Protein AF-0000000080104070 (afdb_homodimer)

Secondary structure (DSSP, 8-state):
----------------HHHHHHHHHHHHHHHHHHHHHHHHHHHHHHHHHHHHHHHHHHHHHHHHHHHHHHHHHHHHH-/----------------HHHHHHHHHHHHHHHHHHHHHHHHH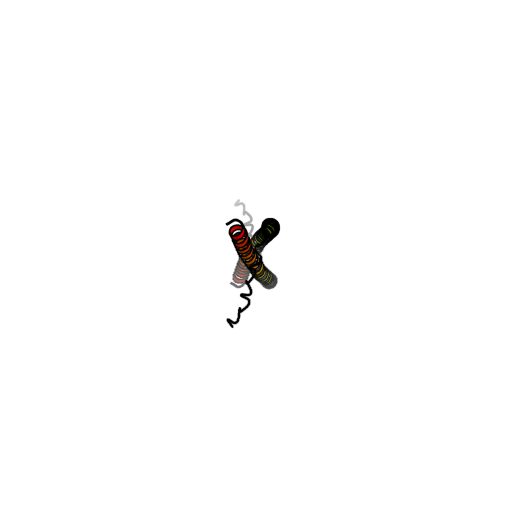HHHHHHHHHHHHHHHHHHHHHHHHHHHHHHHHHHHH-

Foldseek 3Di:
DDPPPPPPPPCPVPQDPVNVVVVVVVVVVVVVVVVVVVVVVVVVVVVVVVVVVVVVVVVVVVVVVVVVVVVVVVVVVD/DDPPDPPPPPCPVPQDPVNVVVVVVVVVVVVVVVVVVVVVVVVVVVVVVVVVVVVVVVVVVVVVVVVVVVVVVVVVVD

Sequence (156 aa):
MDSSRPSTSSSFASETVPERQNEYEELEREIECLQREAESTKAKFNDQESQLHIIQTEMNTQKNELENLSTEKNDLETMDSSRPSTSSSFASETVPERQNEYEELEREIECLQREAESTKAKFNDQESQLHIIQTEMNTQKNELENLSTEKNDLET

Organism: NCBI:txid1611254

pLDDT: mean 86.14, std 20.17, range [35.38, 98.88]

Radius of gyration: 36.92 Å; Cα contacts (8 Å, |Δi|>4): 58; chains: 2; bounding box: 36×117×101 Å

Solvent-accessible surface area (backbone atoms only — not comparable to full-atom values): 9026 Å² total; per-residue (Å²): 137,82,81,77,71,81,77,76,72,78,70,71,74,70,70,45,70,67,53,49,50,52,51,46,52,50,45,51,52,50,48,54,51,51,49,52,51,45,51,52,51,49,51,52,47,53,51,48,51,54,50,49,49,54,48,51,51,50,51,51,51,47,50,53,51,47,52,51,51,52,51,55,46,54,62,71,75,106,138,82,82,78,70,82,76,75,72,78,72,73,74,69,69,44,70,66,55,50,49,51,53,46,54,52,46,52,51,51,48,52,52,50,51,54,50,46,52,51,51,48,51,52,45,53,53,49,51,54,50,50,52,53,48,51,52,50,51,52,51,48,50,52,51,48,52,51,51,52,49,55,45,53,60,71,75,106

Structure (mmCIF, N/CA/C/O backbone):
data_AF-0000000080104070-model_v1
#
loop_
_entity.id
_entity.type
_entity.pdbx_description
1 polymer 'Uncharacterized protein'
#
loop_
_atom_site.group_PDB
_atom_site.id
_atom_site.type_symbol
_atom_site.label_atom_id
_atom_site.label_alt_id
_atom_site.label_comp_id
_atom_site.label_asym_id
_atom_site.label_entity_id
_atom_site.label_seq_id
_atom_site.pdbx_PDB_ins_code
_atom_site.Cartn_x
_atom_site.Cartn_y
_atom_site.Cartn_z
_atom_site.occupancy
_atom_site.B_iso_or_equiv
_atom_site.auth_seq_id
_atom_site.auth_comp_id
_atom_site.auth_asym_id
_atom_site.auth_atom_id
_atom_site.pdbx_PDB_model_num
ATOM 1 N N . MET A 1 1 ? -24.938 -60.219 -46.531 1 35.38 1 MET A N 1
ATOM 2 C CA . MET A 1 1 ? -23.703 -59.594 -47 1 35.38 1 MET A CA 1
ATOM 3 C C . MET A 1 1 ? -23.297 -58.438 -46.094 1 35.38 1 MET A C 1
ATOM 5 O O . MET A 1 1 ? -23.859 -57.344 -46.156 1 35.38 1 MET A O 1
ATOM 9 N N . ASP A 1 2 ? -23.172 -58.719 -44.719 1 37.91 2 ASP A N 1
ATOM 10 C CA . ASP A 1 2 ? -23.031 -58 -43.469 1 37.91 2 ASP A CA 1
ATOM 11 C C . ASP A 1 2 ? -21.844 -57.031 -43.531 1 37.91 2 ASP A C 1
ATOM 13 O O . ASP A 1 2 ? -20.703 -57.438 -43.75 1 37.91 2 ASP A O 1
ATOM 17 N N . SER A 1 3 ? -22.062 -55.719 -43.906 1 44.12 3 SER A N 1
ATOM 18 C CA . SER A 1 3 ? -21.156 -54.594 -44.031 1 44.12 3 SER A CA 1
ATOM 19 C C . SER A 1 3 ? -20.359 -54.375 -42.719 1 44.12 3 SER A C 1
ATOM 21 O O . SER A 1 3 ? -20.953 -54.094 -41.688 1 44.12 3 SER A O 1
ATOM 23 N N . SER A 1 4 ? -19.203 -55.094 -42.5 1 45.91 4 SER A N 1
ATOM 24 C CA . SER A 1 4 ? -18.188 -54.938 -41.5 1 45.91 4 SER A CA 1
ATOM 25 C C . SER A 1 4 ? -17.781 -53.5 -41.312 1 45.91 4 SER A C 1
ATOM 27 O O . SER A 1 4 ? -17.156 -52.906 -42.188 1 45.91 4 SER A O 1
ATOM 29 N N . ARG A 1 5 ? -18.625 -52.656 -40.625 1 51.31 5 ARG A N 1
ATOM 30 C CA . ARG A 1 5 ? -18.203 -51.281 -40.281 1 51.31 5 ARG A CA 1
ATOM 31 C C . ARG A 1 5 ? -16.859 -51.281 -39.562 1 51.31 5 ARG A C 1
ATOM 33 O O . ARG A 1 5 ? -16.625 -52.094 -38.656 1 51.31 5 ARG A O 1
ATOM 40 N N . PRO A 1 6 ? -15.742 -50.812 -40.125 1 46.56 6 PRO A N 1
ATOM 41 C CA . PRO A 1 6 ? -14.438 -50.688 -39.469 1 46.56 6 PRO A CA 1
ATOM 42 C C . PRO A 1 6 ? -14.523 -49.938 -38.156 1 46.56 6 PRO A C 1
ATOM 44 O O . PRO A 1 6 ? -15.305 -49 -38 1 46.56 6 PRO A O 1
ATOM 47 N N . SER A 1 7 ? -14.68 -50.625 -36.969 1 41.91 7 SER A N 1
ATOM 48 C CA . SER A 1 7 ? -14.555 -50.031 -35.625 1 41.91 7 SER A CA 1
ATOM 49 C C . SER A 1 7 ? -13.297 -49.188 -35.5 1 41.91 7 SER A C 1
ATOM 51 O O . SER A 1 7 ? -12.18 -49.719 -35.625 1 41.91 7 SER A O 1
ATOM 53 N N . THR A 1 8 ? -13.266 -47.969 -35.938 1 42.91 8 THR A N 1
ATOM 54 C CA . THR A 1 8 ? -12.211 -47 -35.625 1 42.91 8 THR A CA 1
ATOM 55 C C . THR A 1 8 ? -11.883 -47.031 -34.125 1 42.91 8 THR A C 1
ATOM 57 O O . THR A 1 8 ? -12.719 -46.688 -33.312 1 42.91 8 THR A O 1
ATOM 60 N N . SER A 1 9 ? -11.148 -47.938 -33.656 1 44.09 9 SER A N 1
ATOM 61 C CA . SER A 1 9 ? -10.539 -47.875 -32.312 1 44.09 9 SER A CA 1
ATOM 62 C C . SER A 1 9 ? -10.008 -46.5 -32 1 44.09 9 SER A C 1
ATOM 64 O O . SER A 1 9 ? -9.18 -45.938 -32.75 1 44.09 9 SER A O 1
ATOM 66 N N . SER A 1 10 ? -10.867 -45.656 -31.422 1 45.34 10 SER A N 1
ATOM 67 C CA . SER A 1 10 ? -10.391 -44.438 -30.797 1 45.34 10 SER A CA 1
ATOM 68 C C . SER A 1 10 ? -9.086 -44.656 -30.047 1 45.34 10 SER A C 1
ATOM 70 O O . SER A 1 10 ? -9.039 -45.406 -29.078 1 45.34 10 SER A O 1
ATOM 72 N N . SER A 1 11 ? -7.875 -44.781 -30.656 1 45.47 11 SER A N 1
ATOM 73 C CA . SER A 1 11 ? -6.543 -44.75 -30.062 1 45.47 11 SER A CA 1
ATOM 74 C C . SER A 1 11 ? -6.438 -43.688 -28.984 1 45.47 11 SER A C 1
ATOM 76 O O . SER A 1 11 ? -6.203 -42.5 -29.297 1 45.47 11 SER A O 1
ATOM 78 N N . PHE A 1 12 ? -7.152 -43.75 -27.953 1 49.53 12 PHE A N 1
ATOM 79 C CA . PHE A 1 12 ? -6.637 -42.969 -26.828 1 49.53 12 PHE A CA 1
ATOM 80 C C . PHE A 1 12 ? -5.129 -43.156 -26.703 1 49.53 12 PHE A C 1
ATOM 82 O O . PHE A 1 12 ? -4.637 -44.281 -26.562 1 49.53 12 PHE A O 1
ATOM 89 N N . ALA A 1 13 ? -4.367 -42.469 -27.391 1 53.28 13 ALA A N 1
ATOM 90 C CA . ALA A 1 13 ? -2.906 -42.469 -27.344 1 53.28 13 ALA A CA 1
ATOM 91 C C . ALA A 1 13 ? -2.4 -42.625 -25.906 1 53.28 13 ALA A C 1
ATOM 93 O O . ALA A 1 13 ? -2.66 -41.781 -25.062 1 53.28 13 ALA A O 1
ATOM 94 N N . SER A 1 14 ? -2.465 -43.781 -25.328 1 57.12 14 SER A N 1
ATOM 95 C CA . SER A 1 14 ? -1.83 -44.094 -24.047 1 57.12 14 SER A CA 1
ATOM 96 C C . SER A 1 14 ? -0.502 -43.344 -23.906 1 57.12 14 SER A C 1
ATOM 98 O O . SER A 1 14 ? 0.404 -43.531 -24.734 1 57.12 14 SER A O 1
ATOM 100 N N . GLU A 1 15 ? -0.577 -42.25 -23.234 1 64.44 15 GLU A N 1
ATOM 101 C CA . GLU A 1 15 ? 0.724 -41.656 -22.938 1 64.44 15 GLU A CA 1
ATOM 102 C C . GLU A 1 15 ? 1.73 -42.719 -22.5 1 64.44 15 GLU A C 1
ATOM 104 O O . GLU A 1 15 ? 1.431 -43.531 -21.641 1 64.44 15 GLU A O 1
ATOM 109 N N . THR A 1 16 ? 2.66 -42.719 -23.281 1 73.44 16 THR A N 1
ATOM 110 C CA . THR A 1 16 ? 3.707 -43.625 -22.875 1 73.44 16 THR A CA 1
ATOM 111 C C . THR A 1 16 ? 4.336 -43.188 -21.562 1 73.44 16 THR A C 1
ATOM 113 O O . THR A 1 16 ? 4.16 -42.062 -21.125 1 73.44 16 THR A O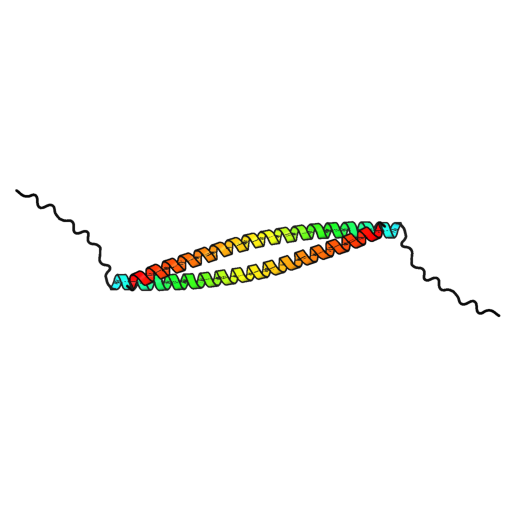 1
ATOM 116 N N . VAL A 1 17 ? 4.922 -44.156 -20.875 1 73.19 17 VAL A N 1
ATOM 117 C CA . VAL A 1 17 ? 5.609 -43.906 -19.609 1 73.19 17 VAL A CA 1
ATOM 118 C C . VAL A 1 17 ? 6.586 -42.75 -19.766 1 73.19 17 VAL A C 1
ATOM 120 O O . VAL A 1 17 ? 6.609 -41.844 -18.922 1 73.19 17 VAL A O 1
ATOM 123 N N . PRO A 1 18 ? 7.332 -42.75 -20.828 1 79.88 18 PRO A N 1
ATOM 124 C CA . PRO A 1 18 ? 8.258 -41.625 -20.984 1 79.88 18 PRO A CA 1
ATOM 125 C C . PRO A 1 18 ? 7.535 -40.281 -21.156 1 79.88 18 PRO A C 1
ATOM 127 O O . PRO A 1 18 ? 7.984 -39.25 -20.641 1 79.88 18 PRO A O 1
ATOM 130 N N . GLU A 1 19 ? 6.402 -40.375 -21.875 1 77.12 19 GLU A N 1
ATOM 131 C CA . GLU A 1 19 ? 5.672 -39.125 -22.078 1 77.12 19 GLU A CA 1
ATOM 132 C C . GLU A 1 19 ? 5.062 -38.594 -20.781 1 77.12 19 GLU A C 1
ATOM 134 O O . GLU A 1 19 ? 5.09 -37.406 -20.5 1 77.12 19 GLU A O 1
ATOM 139 N N . ARG A 1 20 ? 4.602 -39.469 -19.891 1 83.69 20 ARG A N 1
ATOM 140 C CA . ARG A 1 20 ? 4.031 -39.094 -18.609 1 83.69 20 ARG A CA 1
ATOM 141 C C . ARG A 1 20 ? 5.105 -38.562 -17.672 1 83.69 20 ARG A C 1
ATOM 143 O O . ARG A 1 20 ? 4.867 -37.594 -16.938 1 83.69 20 ARG A O 1
ATOM 150 N N . GLN A 1 21 ? 6.238 -39.219 -17.797 1 88.62 21 GLN A N 1
ATOM 151 C CA . GLN A 1 21 ? 7.352 -38.75 -16.969 1 88.62 21 GLN A CA 1
ATOM 152 C C . GLN A 1 21 ? 7.805 -37.375 -17.422 1 88.62 21 GLN A C 1
ATOM 154 O O . GLN A 1 21 ? 8.078 -36.5 -16.578 1 88.62 21 GLN A O 1
ATOM 159 N N . ASN A 1 22 ? 7.926 -37.125 -18.688 1 90.12 22 ASN A N 1
ATOM 160 C CA . ASN A 1 22 ? 8.281 -35.812 -19.203 1 90.12 22 ASN A CA 1
ATOM 161 C C . ASN A 1 22 ? 7.27 -34.75 -18.797 1 90.12 22 ASN A C 1
ATOM 163 O O . ASN A 1 22 ? 7.645 -33.625 -18.438 1 90.12 22 ASN A O 1
ATOM 167 N N . GLU A 1 23 ? 5.957 -35.188 -18.891 1 91.88 23 GLU A N 1
ATOM 168 C CA . GLU A 1 23 ? 4.91 -34.25 -18.5 1 91.88 23 GLU A CA 1
ATOM 169 C C . GLU A 1 23 ? 5.008 -33.906 -17.016 1 91.88 23 GLU A C 1
ATOM 171 O O . GLU A 1 23 ? 4.84 -32.75 -16.625 1 91.88 23 GLU A O 1
ATOM 176 N N . TYR A 1 24 ? 5.324 -34.875 -16.188 1 95.12 24 TYR A N 1
ATOM 177 C CA . TYR A 1 24 ? 5.492 -34.688 -14.758 1 95.12 24 TYR A CA 1
ATOM 178 C C . TYR A 1 24 ? 6.645 -33.719 -14.461 1 95.12 24 TYR A C 1
ATOM 180 O O . TYR A 1 24 ? 6.492 -32.781 -13.672 1 95.12 24 TYR A O 1
ATOM 188 N N . GLU A 1 25 ? 7.727 -33.969 -15.109 1 94.62 25 GLU A N 1
ATOM 189 C CA . GLU A 1 25 ? 8.906 -33.125 -14.906 1 94.62 25 GLU A CA 1
ATOM 190 C C . GLU A 1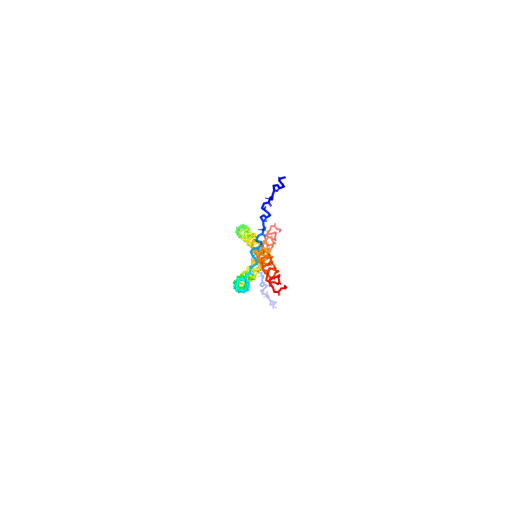 25 ? 8.641 -31.703 -15.359 1 94.62 25 GLU A C 1
ATOM 192 O O . GLU A 1 25 ? 9.109 -30.75 -14.727 1 94.62 25 GLU A O 1
ATOM 197 N N . GLU A 1 26 ? 7.918 -31.547 -16.5 1 95.81 26 GLU A N 1
ATOM 198 C CA . GLU A 1 26 ? 7.566 -30.203 -16.969 1 95.81 26 GLU A CA 1
ATOM 199 C C . GLU A 1 26 ? 6.68 -29.484 -15.961 1 95.81 26 GLU A C 1
ATOM 201 O O . GLU A 1 26 ? 6.887 -28.297 -15.688 1 95.81 26 GLU A O 1
ATOM 206 N N . LEU A 1 27 ? 5.777 -30.156 -15.328 1 97 27 LEU A N 1
ATOM 207 C CA . LEU A 1 27 ? 4.902 -29.562 -14.32 1 97 27 LEU A CA 1
ATOM 208 C C . LEU A 1 27 ? 5.699 -29.156 -13.078 1 97 27 LEU A C 1
ATOM 210 O O . LEU A 1 27 ? 5.453 -28.109 -12.492 1 97 27 LEU A O 1
ATOM 214 N N . GLU A 1 28 ? 6.652 -30.016 -12.734 1 96.75 28 GLU A N 1
ATOM 215 C CA . GLU A 1 28 ? 7.488 -29.688 -11.586 1 96.75 28 GLU A CA 1
ATOM 216 C C . GLU A 1 28 ? 8.273 -28.406 -11.82 1 96.75 28 GLU A C 1
ATOM 218 O O . GLU A 1 28 ? 8.375 -27.562 -10.93 1 96.75 28 GLU A O 1
ATOM 223 N N . ARG A 1 29 ? 8.766 -28.188 -12.992 1 98 29 ARG A N 1
ATOM 224 C CA . ARG A 1 29 ? 9.508 -26.984 -13.32 1 98 29 ARG A CA 1
ATOM 225 C C . ARG A 1 29 ? 8.586 -25.766 -13.32 1 98 29 ARG A C 1
ATOM 227 O O . ARG A 1 29 ? 8.969 -24.688 -12.836 1 98 29 ARG A O 1
ATOM 234 N N . GLU A 1 30 ? 7.371 -25.938 -13.883 1 98.31 30 GLU A N 1
ATOM 235 C CA . GLU A 1 30 ? 6.414 -24.844 -13.906 1 98.31 30 GLU A CA 1
ATOM 236 C C . GLU A 1 30 ? 6.008 -24.438 -12.492 1 98.31 30 GLU A C 1
ATOM 238 O O . GLU A 1 30 ? 5.945 -23.234 -12.18 1 98.31 30 GLU A O 1
ATOM 243 N N . ILE A 1 31 ? 5.766 -25.344 -11.656 1 98.69 31 ILE A N 1
ATOM 244 C CA . ILE A 1 31 ? 5.383 -25.078 -10.273 1 98.69 31 ILE A CA 1
ATOM 245 C C . ILE A 1 31 ? 6.508 -24.344 -9.555 1 98.69 31 ILE A C 1
ATOM 247 O O . ILE A 1 31 ? 6.266 -23.359 -8.844 1 98.69 31 ILE A O 1
ATOM 251 N N . GLU A 1 32 ? 7.738 -24.844 -9.758 1 98.25 32 GLU A N 1
ATOM 252 C CA . GLU A 1 32 ? 8.867 -24.188 -9.109 1 98.25 32 GLU A CA 1
ATOM 253 C C . GLU A 1 32 ? 9 -22.734 -9.578 1 98.25 32 GLU A C 1
ATOM 255 O O . GLU A 1 32 ? 9.242 -21.844 -8.766 1 98.25 32 GLU A O 1
ATOM 260 N N . CYS A 1 33 ? 8.883 -22.516 -10.852 1 98.81 33 CYS A N 1
ATOM 261 C CA . CYS A 1 33 ? 8.961 -21.156 -11.391 1 98.81 33 CYS A CA 1
ATOM 262 C C . CYS A 1 33 ? 7.867 -20.281 -10.812 1 98.81 33 CYS A C 1
ATOM 264 O O . CYS A 1 33 ? 8.133 -19.172 -10.359 1 98.81 33 CYS A O 1
ATOM 266 N N . LEU A 1 34 ? 6.688 -20.766 -10.758 1 98.75 34 LEU A N 1
ATOM 267 C CA . LEU A 1 34 ? 5.551 -19.984 -10.258 1 98.75 34 LEU A CA 1
ATOM 268 C C . LEU A 1 34 ? 5.691 -19.734 -8.766 1 98.75 34 LEU A C 1
ATOM 270 O O . LEU A 1 34 ? 5.297 -18.672 -8.273 1 98.75 34 LEU A O 1
ATOM 274 N N . GLN A 1 35 ? 6.227 -20.688 -8.055 1 98.75 35 GLN A N 1
ATOM 275 C CA . GLN A 1 35 ? 6.461 -20.469 -6.633 1 98.75 35 GLN A CA 1
ATOM 276 C C . GLN A 1 35 ? 7.457 -19.328 -6.402 1 98.75 35 GLN A C 1
ATOM 278 O O . GLN A 1 35 ? 7.254 -18.5 -5.523 1 98.75 35 GLN A O 1
ATOM 283 N N . ARG A 1 36 ? 8.453 -19.297 -7.168 1 98.75 36 ARG A N 1
ATOM 284 C CA . ARG A 1 36 ? 9.43 -18.219 -7.055 1 98.75 36 ARG A CA 1
ATOM 285 C C . ARG A 1 36 ? 8.797 -16.875 -7.406 1 98.75 36 ARG A C 1
ATOM 287 O O . ARG A 1 36 ? 9.039 -15.867 -6.73 1 98.75 36 ARG A O 1
ATOM 294 N N . GLU A 1 37 ? 8 -16.938 -8.414 1 98.69 37 GLU A N 1
ATOM 295 C CA . GLU A 1 37 ? 7.309 -15.703 -8.797 1 98.69 37 GLU A CA 1
ATOM 296 C C . GLU A 1 37 ? 6.348 -15.25 -7.703 1 98.69 37 GLU A C 1
ATOM 298 O O . GLU A 1 37 ? 6.273 -14.055 -7.398 1 98.69 37 GLU A O 1
ATOM 303 N N . ALA A 1 38 ? 5.68 -16.109 -7.117 1 98.5 38 ALA A N 1
ATOM 304 C CA . ALA A 1 38 ? 4.742 -15.781 -6.047 1 98.5 38 ALA A CA 1
ATOM 305 C C . ALA A 1 38 ? 5.473 -15.195 -4.84 1 98.5 38 ALA A C 1
ATOM 307 O O . ALA A 1 38 ? 4.988 -14.258 -4.211 1 98.5 38 ALA A O 1
ATOM 308 N N . GLU A 1 39 ? 6.586 -15.812 -4.57 1 98.38 39 GLU A N 1
ATOM 309 C CA . GLU A 1 39 ? 7.375 -15.273 -3.461 1 98.38 39 GLU A CA 1
ATOM 310 C C . GLU A 1 39 ? 7.816 -13.844 -3.742 1 98.38 39 GLU A C 1
ATOM 312 O O . GLU A 1 39 ? 7.809 -12.992 -2.846 1 98.38 39 GLU A O 1
ATOM 317 N N . SER A 1 40 ? 8.188 -13.625 -4.945 1 98.81 40 SER A N 1
ATOM 318 C CA . SER A 1 40 ? 8.586 -12.281 -5.348 1 98.81 40 SER A CA 1
ATOM 319 C C . SER A 1 40 ? 7.41 -11.305 -5.25 1 98.81 40 SER A C 1
ATOM 321 O O . SER A 1 40 ? 7.57 -10.18 -4.773 1 98.81 40 SER A O 1
ATOM 323 N N . THR A 1 41 ? 6.312 -11.734 -5.668 1 98.81 41 THR A N 1
ATOM 324 C CA . THR A 1 41 ? 5.117 -10.898 -5.594 1 98.81 41 THR A CA 1
ATOM 325 C C . THR A 1 41 ? 4.738 -10.625 -4.141 1 98.81 41 THR A C 1
ATOM 327 O O . THR A 1 41 ? 4.363 -9.5 -3.795 1 98.81 41 THR A O 1
ATOM 330 N N . LYS A 1 42 ? 4.867 -11.562 -3.346 1 98.75 42 LYS A N 1
ATOM 331 C CA . LYS A 1 42 ? 4.574 -11.406 -1.924 1 98.75 42 LYS A CA 1
ATOM 332 C C . LYS A 1 42 ? 5.52 -10.398 -1.276 1 98.75 42 LYS A C 1
ATOM 334 O O . LYS A 1 42 ? 5.098 -9.586 -0.454 1 98.75 42 LYS A O 1
ATOM 339 N N . ALA A 1 43 ? 6.754 -10.492 -1.585 1 98.62 43 ALA A N 1
ATOM 340 C CA . ALA A 1 43 ? 7.727 -9.531 -1.066 1 98.62 43 ALA A CA 1
ATOM 341 C C . ALA A 1 43 ? 7.367 -8.109 -1.482 1 98.62 43 ALA A C 1
ATOM 343 O O . ALA A 1 43 ? 7.445 -7.18 -0.674 1 98.62 43 ALA A O 1
ATOM 344 N N . LYS A 1 44 ? 7.02 -7.953 -2.748 1 98.69 44 LYS A N 1
ATOM 345 C CA . LYS A 1 44 ? 6.578 -6.648 -3.234 1 98.69 44 LYS A CA 1
ATOM 346 C C . LYS A 1 44 ? 5.359 -6.16 -2.461 1 98.69 44 LYS A C 1
ATOM 348 O O . LYS A 1 44 ? 5.262 -4.977 -2.129 1 98.69 44 LYS A O 1
ATOM 353 N N . PHE A 1 45 ? 4.402 -7 -2.195 1 98.81 45 PHE A N 1
ATOM 354 C CA . PHE A 1 45 ? 3.207 -6.676 -1.427 1 98.81 45 PHE A CA 1
ATOM 355 C C . PHE A 1 45 ? 3.578 -6.152 -0.045 1 98.81 45 PHE A C 1
ATOM 357 O O . PHE A 1 45 ? 3.078 -5.109 0.382 1 98.81 45 PHE A O 1
ATOM 364 N N . ASN A 1 46 ? 4.375 -6.883 0.521 1 98.62 46 ASN A N 1
ATOM 365 C CA . ASN A 1 46 ? 4.797 -6.488 1.861 1 98.62 46 ASN A CA 1
ATOM 366 C C . ASN A 1 46 ? 5.473 -5.121 1.858 1 98.62 46 ASN A C 1
ATOM 368 O O . ASN A 1 46 ? 5.234 -4.305 2.748 1 98.62 46 ASN A O 1
ATOM 372 N N . ASP A 1 47 ? 6.32 -4.891 0.897 1 98.56 47 ASP A N 1
ATOM 373 C CA . ASP A 1 47 ? 6.98 -3.594 0.768 1 98.56 47 ASP A CA 1
ATOM 374 C C . ASP A 1 47 ? 5.957 -2.479 0.559 1 98.56 47 ASP A C 1
ATOM 376 O O . ASP A 1 47 ? 6.043 -1.426 1.193 1 98.56 47 ASP A O 1
ATOM 380 N N . GLN A 1 48 ? 4.98 -2.791 -0.206 1 98.19 48 GLN A N 1
ATOM 381 C CA . GLN A 1 48 ? 3.959 -1.791 -0.497 1 98.19 48 GLN A CA 1
ATOM 382 C C . GLN A 1 48 ? 3.086 -1.523 0.727 1 98.19 48 GLN A C 1
ATOM 384 O O . GLN A 1 48 ? 2.691 -0.383 0.977 1 98.19 48 GLN A O 1
ATOM 389 N N . GLU A 1 49 ? 2.854 -2.568 1.412 1 98.12 49 GLU A N 1
ATOM 390 C CA . GLU A 1 49 ? 2.094 -2.402 2.646 1 98.12 49 GLU A CA 1
ATOM 391 C C . GLU A 1 49 ? 2.85 -1.531 3.646 1 98.12 49 GLU A C 1
ATOM 393 O O . GLU A 1 49 ? 2.26 -0.656 4.285 1 98.12 49 GLU A O 1
ATOM 398 N N . SER A 1 50 ? 4.094 -1.745 3.773 1 98.25 50 SER A N 1
ATOM 399 C CA . SER A 1 50 ? 4.93 -0.94 4.656 1 98.25 50 SER A CA 1
ATOM 400 C C . SER A 1 50 ? 4.938 0.524 4.23 1 98.25 50 SER A C 1
ATOM 402 O O . SER A 1 50 ? 4.84 1.421 5.07 1 98.25 50 SER A O 1
ATOM 404 N N . GLN A 1 51 ? 5.027 0.698 2.926 1 98.25 51 GLN A N 1
ATOM 405 C CA . GLN A 1 51 ? 5.012 2.062 2.406 1 98.25 51 GLN A CA 1
ATOM 406 C C . GLN A 1 51 ? 3.674 2.742 2.68 1 98.25 51 GLN A C 1
ATOM 408 O O . GLN A 1 51 ? 3.633 3.918 3.043 1 98.25 51 GLN A O 1
ATOM 413 N N . LEU A 1 52 ? 2.613 2.029 2.496 1 98.75 52 LEU A N 1
ATOM 414 C CA . LEU A 1 52 ? 1.28 2.557 2.766 1 98.75 52 LEU A CA 1
ATOM 415 C C . LEU A 1 52 ? 1.149 2.979 4.227 1 98.75 52 LEU A C 1
ATOM 417 O O . LEU A 1 52 ? 0.549 4.012 4.527 1 98.75 52 LEU A O 1
ATOM 421 N N . HIS A 1 53 ? 1.739 2.258 5.113 1 98.69 53 HIS A N 1
ATOM 422 C CA . HIS A 1 53 ? 1.724 2.607 6.531 1 98.69 53 HIS A CA 1
ATOM 423 C C . HIS A 1 53 ? 2.477 3.91 6.785 1 98.69 53 HIS A C 1
ATOM 425 O O . HIS A 1 53 ? 2.057 4.723 7.609 1 98.69 53 HIS A O 1
ATOM 431 N N . ILE A 1 54 ? 3.582 4.121 6.133 1 98.69 54 ILE A N 1
ATOM 432 C CA . ILE A 1 54 ? 4.344 5.355 6.277 1 98.69 54 ILE A CA 1
ATOM 433 C C . ILE A 1 54 ? 3.496 6.543 5.824 1 98.69 54 ILE A C 1
ATOM 435 O O . ILE A 1 54 ? 3.42 7.559 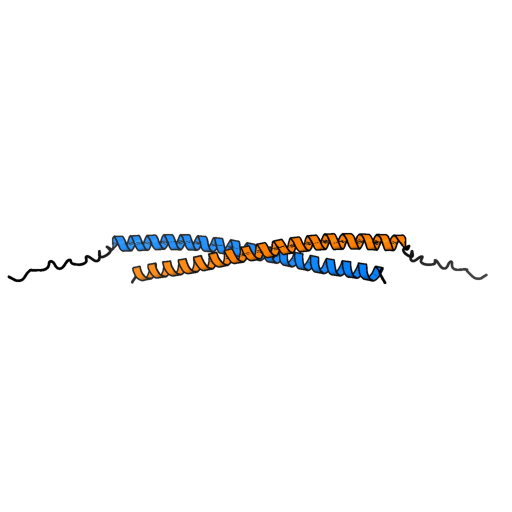6.523 1 98.69 54 ILE A O 1
ATOM 439 N N . ILE A 1 55 ? 2.799 6.332 4.723 1 98.75 55 ILE A N 1
ATOM 440 C CA . ILE A 1 55 ? 1.975 7.414 4.188 1 98.75 55 ILE A CA 1
ATOM 441 C C . ILE A 1 55 ? 0.805 7.684 5.133 1 98.75 55 ILE A C 1
ATOM 443 O O . ILE A 1 55 ? 0.445 8.836 5.371 1 98.75 55 ILE A O 1
ATOM 447 N N . GLN A 1 56 ? 0.248 6.68 5.68 1 98.44 56 GLN A N 1
ATOM 448 C CA . GLN A 1 56 ? -0.828 6.836 6.652 1 98.44 56 GLN A CA 1
ATOM 449 C C . GLN A 1 56 ? -0.355 7.621 7.871 1 98.44 56 GLN A C 1
ATOM 451 O O . GLN A 1 56 ? -1.082 8.477 8.391 1 98.44 56 GLN A O 1
ATOM 456 N N . THR A 1 57 ? 0.811 7.355 8.344 1 98.81 57 THR A N 1
ATOM 457 C CA . THR A 1 57 ? 1.38 8.078 9.477 1 98.81 57 THR A CA 1
ATOM 458 C C . THR A 1 57 ? 1.579 9.555 9.133 1 98.81 57 THR A C 1
ATOM 460 O O . THR A 1 57 ? 1.281 10.43 9.938 1 98.81 57 THR A O 1
ATOM 463 N N . GLU A 1 58 ? 2.074 9.805 7.945 1 98.75 58 GLU A N 1
ATOM 464 C CA . GLU A 1 58 ? 2.244 11.172 7.469 1 98.75 58 GLU A CA 1
ATOM 465 C C . GLU A 1 58 ? 0.911 11.914 7.434 1 98.75 58 GLU A C 1
ATOM 467 O O . GLU A 1 58 ? 0.812 13.047 7.914 1 98.75 58 GLU A O 1
ATOM 472 N N . MET A 1 59 ? -0.138 11.266 6.914 1 98.69 59 MET A N 1
ATOM 473 C CA . MET A 1 59 ? -1.468 11.867 6.844 1 98.69 59 MET A CA 1
ATOM 474 C C . MET A 1 59 ? -1.978 12.227 8.234 1 98.69 59 MET A C 1
ATOM 476 O O . MET A 1 59 ? -2.553 13.297 8.438 1 98.69 59 MET A O 1
ATOM 480 N N . ASN A 1 60 ? -1.729 11.305 9.133 1 98.69 60 ASN A N 1
ATOM 481 C CA . ASN A 1 60 ? -2.15 11.555 10.5 1 98.69 60 ASN A CA 1
ATOM 482 C C . ASN A 1 60 ? -1.398 12.734 11.109 1 98.69 60 ASN A C 1
ATOM 484 O O . ASN A 1 60 ? -1.99 13.562 11.812 1 98.69 60 ASN A O 1
ATOM 488 N N . THR A 1 61 ? -0.104 12.789 10.844 1 98.88 61 THR A N 1
ATOM 489 C CA . THR A 1 61 ? 0.712 13.898 11.328 1 98.88 61 THR A CA 1
ATOM 490 C C . THR A 1 61 ? 0.222 15.219 10.75 1 98.88 61 THR A C 1
ATOM 492 O O . THR A 1 61 ? 0.063 16.203 11.477 1 98.88 61 THR A O 1
ATOM 495 N N . GLN A 1 62 ? -0.109 15.266 9.461 1 98.75 62 GLN A N 1
ATOM 496 C CA . GLN A 1 62 ? -0.593 16.453 8.773 1 98.75 62 GLN A CA 1
ATOM 497 C C . GLN A 1 62 ? -1.951 16.891 9.32 1 98.75 62 GLN A C 1
ATOM 499 O O . GLN A 1 62 ? -2.195 18.078 9.523 1 98.75 62 GLN A O 1
ATOM 504 N N . LYS A 1 63 ? -2.732 15.93 9.609 1 98.75 63 LYS A N 1
ATOM 505 C CA . LYS A 1 63 ? -4.035 16.219 10.195 1 98.75 63 LYS A CA 1
ATOM 506 C C . LYS A 1 63 ? -3.887 16.891 11.555 1 98.75 63 LYS A C 1
ATOM 508 O O . LYS A 1 63 ? -4.555 17.891 11.836 1 98.75 63 LYS A O 1
ATOM 513 N N . ASN A 1 64 ? -3.027 16.375 12.391 1 98.69 64 ASN A N 1
ATOM 514 C CA . ASN A 1 64 ? -2.771 16.938 13.711 1 98.69 64 ASN A CA 1
ATOM 515 C C . ASN A 1 64 ? -2.199 18.359 13.617 1 98.69 64 ASN A C 1
ATOM 517 O O . ASN A 1 64 ? -2.596 19.25 14.375 1 98.69 64 ASN A O 1
ATOM 521 N N . GLU A 1 65 ? -1.271 18.547 12.711 1 98.75 65 GLU A N 1
ATOM 522 C CA . GLU A 1 65 ? -0.671 19.859 12.516 1 98.75 65 GLU A CA 1
ATOM 523 C C . GLU A 1 65 ? -1.712 20.875 12.062 1 98.75 65 GLU A C 1
ATOM 525 O O . GLU A 1 65 ? -1.751 22 12.57 1 98.75 65 GLU A O 1
ATOM 530 N N . LEU A 1 66 ? -2.576 20.453 11.156 1 98.75 66 LEU A N 1
ATOM 531 C CA . LEU A 1 66 ? -3.641 21.328 10.68 1 98.75 66 LEU A CA 1
ATOM 532 C C . LEU A 1 66 ? -4.582 21.703 11.82 1 98.75 66 LEU A C 1
ATOM 534 O O . LEU A 1 66 ? -4.988 22.859 11.93 1 98.75 66 LEU A O 1
ATOM 538 N N . GLU A 1 67 ? -4.906 20.812 12.648 1 98.31 67 GLU A N 1
ATOM 539 C CA . GLU A 1 67 ? -5.77 21.094 13.797 1 98.31 67 GLU A CA 1
ATOM 540 C C . GLU A 1 67 ? -5.109 22.062 14.773 1 98.31 67 GLU A C 1
ATOM 542 O O . GLU A 1 67 ? -5.762 22.969 15.281 1 98.31 67 GLU A O 1
ATOM 547 N N . ASN A 1 68 ? -3.805 21.875 15 1 98.62 68 ASN A N 1
ATOM 548 C CA . ASN A 1 68 ? -3.057 22.766 15.875 1 98.62 68 ASN A CA 1
ATOM 549 C C . ASN A 1 68 ? -3.018 24.188 15.328 1 98.62 68 ASN A C 1
ATOM 551 O O . ASN A 1 68 ? -3.27 25.141 16.062 1 98.62 68 ASN A O 1
ATOM 555 N N . LEU A 1 69 ? -2.771 24.297 14.039 1 98.38 69 LEU A N 1
ATOM 556 C CA . LEU A 1 69 ? -2.721 25.609 13.406 1 98.38 69 LEU A CA 1
ATOM 557 C C . LEU A 1 69 ? -4.09 26.266 13.438 1 98.38 69 LEU A C 1
ATOM 559 O O . LEU A 1 69 ? -4.191 27.484 13.68 1 98.38 69 LEU A O 1
ATOM 563 N N . SER A 1 70 ? -5.098 25.547 13.227 1 97.81 70 SER A N 1
ATOM 564 C CA . SER A 1 70 ? -6.465 26.062 13.266 1 97.81 70 SER A CA 1
ATOM 565 C C . SER A 1 70 ? -6.824 26.562 14.664 1 97.81 70 SER A C 1
ATOM 567 O O . SER A 1 70 ? -7.48 27.594 14.812 1 97.81 70 SER A O 1
ATOM 569 N N . THR A 1 71 ? -6.344 25.797 15.656 1 98.06 71 THR A N 1
ATOM 570 C CA . THR A 1 71 ? -6.574 26.203 17.031 1 98.06 71 THR A CA 1
ATOM 571 C C . THR A 1 71 ? -5.836 27.5 17.344 1 98.06 71 THR A C 1
ATOM 573 O O . THR A 1 71 ? -6.406 28.406 17.938 1 98.06 71 THR A O 1
ATOM 576 N N . GLU A 1 72 ? -4.613 27.688 16.922 1 97 72 GLU A N 1
ATOM 577 C CA . GLU A 1 72 ? -3.824 28.891 17.109 1 97 72 GLU A CA 1
ATOM 578 C C . GLU A 1 72 ? -4.48 30.094 16.422 1 97 72 GLU A C 1
ATOM 580 O O . GLU A 1 72 ? -4.559 31.172 17 1 97 72 GLU A O 1
ATOM 585 N N . LYS A 1 73 ? -4.984 29.797 15.242 1 96.94 73 LYS A N 1
ATOM 586 C CA . LYS A 1 73 ? -5.676 30.844 14.492 1 96.94 73 LYS A CA 1
ATOM 587 C C . LYS A 1 73 ? -6.914 31.328 15.242 1 96.94 73 LYS A C 1
ATOM 589 O O . LYS A 1 73 ? -7.145 32.531 15.352 1 96.94 73 LYS A O 1
ATOM 594 N N . ASN A 1 74 ? -7.746 30.422 15.727 1 95 74 ASN A N 1
ATOM 595 C CA . ASN A 1 74 ? -8.961 30.75 16.469 1 95 74 ASN A CA 1
ATOM 596 C C . ASN A 1 74 ? -8.648 31.547 17.734 1 95 74 ASN A C 1
ATOM 598 O O . ASN A 1 74 ? -9.383 32.469 18.094 1 95 74 ASN A O 1
ATOM 602 N N . ASP A 1 75 ? -7.496 31.25 18.438 1 93.19 75 ASP A N 1
ATOM 603 C CA . ASP A 1 75 ? -7.109 31.953 19.656 1 93.19 75 ASP A CA 1
ATOM 604 C C . ASP A 1 75 ? -6.746 33.406 19.359 1 93.19 75 ASP A C 1
ATOM 606 O O . ASP A 1 75 ? -6.969 34.281 20.188 1 93.19 75 ASP A O 1
ATOM 610 N N . LEU A 1 76 ? -6.324 33.625 18.188 1 90.88 76 LEU A N 1
ATOM 611 C CA . LEU A 1 76 ? -5.934 34.969 17.781 1 90.88 76 LEU A CA 1
ATOM 612 C C . LEU A 1 76 ? -7.156 35.812 17.438 1 90.88 76 LEU A C 1
ATOM 614 O O . LEU A 1 76 ? -7.098 37.062 17.5 1 90.88 76 LEU A O 1
ATOM 618 N N . GLU A 1 77 ? -8.219 35.188 17.016 1 84.56 77 GLU A N 1
ATOM 619 C CA . GLU A 1 77 ? -9.445 35.875 16.641 1 84.56 77 GLU A CA 1
ATOM 620 C C . GLU A 1 77 ? -10.242 36.281 17.875 1 84.56 77 GLU A C 1
ATOM 622 O O . GLU A 1 77 ? -11.086 37.188 17.797 1 84.56 77 GLU A O 1
ATOM 627 N N . THR A 1 78 ? -10.047 35.562 19.047 1 78.69 78 THR A N 1
ATOM 628 C CA . THR A 1 78 ? -10.82 35.875 20.234 1 78.69 78 THR A CA 1
ATOM 629 C C . THR A 1 78 ? -10.031 36.781 21.188 1 78.69 78 THR A C 1
ATOM 631 O O . THR A 1 78 ? -10.609 37.656 21.828 1 78.69 78 THR A O 1
ATOM 634 N N . MET B 1 1 ? 12.141 56.812 55.312 1 36.47 1 MET B N 1
ATOM 635 C CA . MET B 1 1 ? 12.727 56.969 54 1 36.47 1 MET B CA 1
ATOM 636 C C . MET B 1 1 ? 12.469 55.75 53.125 1 36.47 1 MET B C 1
ATOM 638 O O . MET B 1 1 ? 13.008 54.656 53.406 1 36.47 1 MET B O 1
ATOM 642 N N . ASP B 1 2 ? 11.164 55.469 52.719 1 36.59 2 ASP B N 1
ATOM 643 C CA . ASP B 1 2 ? 10.391 54.406 52.062 1 36.59 2 ASP B CA 1
ATOM 644 C C . ASP B 1 2 ? 11.039 54 50.75 1 36.59 2 ASP B C 1
ATOM 646 O O . ASP B 1 2 ? 11.312 54.844 49.906 1 36.59 2 ASP B O 1
ATOM 650 N N . SER B 1 3 ? 11.781 52.844 50.688 1 43.44 3 SER B N 1
ATOM 651 C CA . SER B 1 3 ? 12.445 52.156 49.625 1 43.44 3 SER B CA 1
ATOM 652 C C . SER B 1 3 ? 11.484 51.875 48.469 1 43.44 3 SER B C 1
ATOM 654 O O . SER B 1 3 ? 10.555 51.094 48.594 1 43.44 3 SER B O 1
ATOM 656 N N . SER B 1 4 ? 11.195 52.906 47.594 1 46.25 4 SER B N 1
ATOM 657 C CA . SER B 1 4 ? 10.461 52.812 46.344 1 46.25 4 SER B CA 1
ATOM 658 C C . SER B 1 4 ? 10.977 51.656 45.469 1 46.25 4 SER B C 1
ATOM 660 O O . SER B 1 4 ? 12.086 51.719 44.969 1 46.25 4 SER B O 1
ATOM 662 N N . ARG B 1 5 ? 10.641 50.375 45.781 1 51.97 5 ARG B N 1
ATOM 663 C CA . ARG B 1 5 ? 10.961 49.281 44.906 1 51.97 5 ARG B CA 1
ATOM 664 C C . ARG B 1 5 ? 10.445 49.531 43.5 1 51.97 5 ARG B C 1
ATOM 666 O O . ARG B 1 5 ? 9.297 49.938 43.312 1 51.97 5 ARG B O 1
ATOM 673 N N . PRO B 1 6 ? 11.234 49.75 42.438 1 47.16 6 PRO B N 1
ATOM 674 C CA . PRO B 1 6 ? 10.797 49.875 41.062 1 47.16 6 PRO B CA 1
ATOM 675 C C . PRO B 1 6 ? 9.961 48.688 40.594 1 47.16 6 PRO B C 1
ATOM 677 O O . PRO B 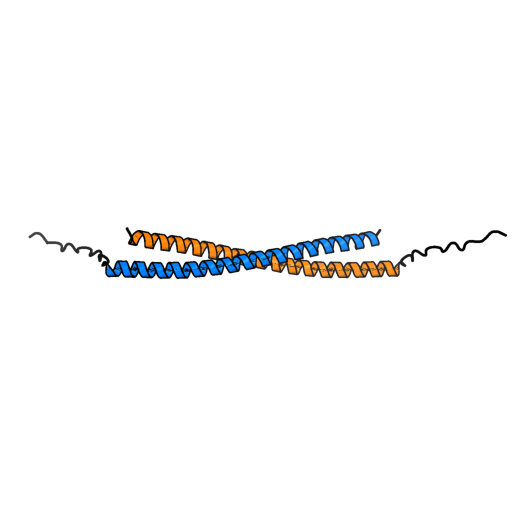1 6 ? 10.273 47.531 40.906 1 47.16 6 PRO B O 1
ATOM 680 N N . SER B 1 7 ? 8.594 48.688 40.719 1 42.03 7 SER B N 1
ATOM 681 C CA . SER B 1 7 ? 7.703 47.719 40.094 1 42.03 7 SER B CA 1
ATOM 682 C C . SER B 1 7 ? 8.039 47.531 38.625 1 42.03 7 SER B C 1
ATOM 684 O O . SER B 1 7 ? 7.922 48.438 37.812 1 42.03 7 SER B O 1
ATOM 686 N N . THR B 1 8 ? 9.023 46.75 38.25 1 43.19 8 THR B N 1
ATOM 687 C CA . THR B 1 8 ? 9.227 46.312 36.875 1 43.19 8 THR B CA 1
ATOM 688 C C . THR B 1 8 ? 7.914 45.812 36.281 1 43.19 8 THR B C 1
ATOM 690 O O . THR B 1 8 ? 7.344 44.812 36.75 1 43.19 8 THR B O 1
ATOM 693 N N . SER B 1 9 ? 7.047 46.625 35.844 1 43.78 9 SER B N 1
ATOM 694 C CA . SER B 1 9 ? 5.918 46.281 35 1 43.78 9 SER B CA 1
ATOM 695 C C . SER B 1 9 ? 6.328 45.281 33.906 1 43.78 9 SER B C 1
ATOM 697 O O . SER B 1 9 ? 7.27 45.5 33.156 1 43.78 9 SER B O 1
ATOM 699 N N . SER B 1 10 ? 6.246 44 34.219 1 45.78 10 SER B N 1
ATOM 700 C CA . SER B 1 10 ? 6.312 42.969 33.188 1 45.78 10 SER B CA 1
ATOM 701 C C . SER B 1 10 ? 5.551 43.375 31.922 1 45.78 10 SER B C 1
ATOM 703 O O . SER B 1 10 ? 4.332 43.562 31.969 1 45.78 10 SER B O 1
ATOM 705 N N . SER B 1 11 ? 6.051 44.25 31.031 1 44.84 11 SER B N 1
ATOM 706 C CA . SER B 1 11 ? 5.539 44.562 29.703 1 44.84 11 SER B CA 1
ATOM 707 C C . SER B 1 11 ? 5.121 43.281 28.953 1 44.84 11 SER B C 1
ATOM 709 O O . SER B 1 11 ? 5.953 42.625 28.344 1 44.84 11 SER B O 1
ATOM 711 N N . PHE B 1 12 ? 4.18 42.562 29.391 1 49.38 12 PHE B N 1
ATOM 712 C CA . PHE B 1 12 ? 3.559 41.719 28.375 1 49.38 12 PHE B CA 1
ATOM 713 C C . PHE B 1 12 ? 3.352 42.469 27.078 1 49.38 12 PHE B C 1
ATOM 715 O O . PHE B 1 12 ? 2.691 43.531 27.062 1 49.38 12 PHE B O 1
ATOM 722 N N . ALA B 1 13 ? 4.305 42.594 26.25 1 54.19 13 ALA B N 1
ATOM 723 C CA . ALA B 1 13 ? 4.262 43.281 24.953 1 54.19 13 ALA B CA 1
ATOM 724 C C . ALA B 1 13 ? 2.936 43.031 24.234 1 54.19 13 ALA B C 1
ATOM 726 O O . ALA B 1 13 ? 2.605 41.875 23.922 1 54.19 13 ALA B O 1
ATOM 727 N N . SER B 1 14 ? 1.88 43.625 24.625 1 58.06 14 SER B N 1
ATOM 728 C CA . SER B 1 14 ? 0.625 43.625 23.875 1 58.06 14 SER B CA 1
ATOM 729 C C . SER B 1 14 ? 0.874 43.625 22.375 1 58.06 14 SER B C 1
ATOM 731 O O . SER B 1 14 ? 1.529 44.531 21.844 1 58.06 14 SER B O 1
ATOM 733 N N . GLU B 1 15 ? 0.82 42.438 21.844 1 64.38 15 GLU B N 1
ATOM 734 C CA . GLU B 1 15 ? 0.857 42.438 20.391 1 64.38 15 GLU B CA 1
ATOM 735 C C . GLU B 1 15 ? -0.012 43.562 19.828 1 64.38 15 GLU B C 1
ATOM 737 O O . GLU B 1 15 ? -1.17 43.719 20.219 1 64.38 15 GLU B O 1
ATOM 742 N N . THR B 1 16 ? 0.689 44.312 19.203 1 72.25 16 THR B N 1
ATOM 743 C CA . THR B 1 16 ? -0.095 45.344 18.562 1 72.25 16 THR B CA 1
ATOM 744 C C . THR B 1 16 ? -1.063 44.75 17.547 1 72.25 16 THR B C 1
ATOM 746 O O . THR B 1 16 ? -0.904 43.625 17.125 1 72.25 16 THR B O 1
ATOM 749 N N . VAL B 1 17 ? -2.111 45.469 17.312 1 73.75 17 VAL B N 1
ATOM 750 C CA . VAL B 1 17 ? -3.143 45.094 16.344 1 73.75 17 VAL B CA 1
ATOM 751 C C . V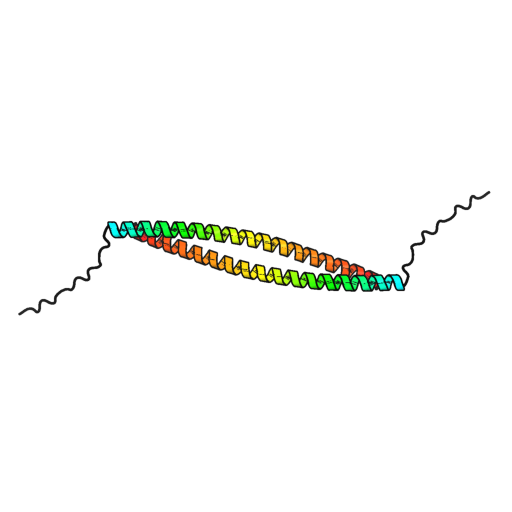AL B 1 17 ? -2.496 44.688 15.031 1 73.75 17 VAL B C 1
ATOM 753 O O . VAL B 1 17 ? -2.834 43.656 14.469 1 73.75 17 VAL B O 1
ATOM 756 N N . PRO B 1 18 ? -1.515 45.438 14.578 1 79.12 18 PRO B N 1
ATOM 757 C CA . PRO B 1 18 ? -0.882 45.031 13.328 1 79.12 18 PRO B CA 1
ATOM 758 C C . PRO B 1 18 ? -0.115 43.719 13.445 1 79.12 18 PRO B C 1
ATOM 760 O O . PRO B 1 18 ? -0.127 42.906 12.523 1 79.12 18 PRO B O 1
ATOM 763 N N . GLU B 1 19 ? 0.507 43.562 14.633 1 76.88 19 GLU B N 1
ATOM 764 C CA . GLU B 1 19 ? 1.27 42.344 14.82 1 76.88 19 GLU B CA 1
ATOM 765 C C . GLU B 1 19 ? 0.347 41.125 14.891 1 76.88 19 GLU B C 1
ATOM 767 O O . GLU B 1 19 ? 0.649 40.062 14.32 1 76.88 19 GLU B O 1
ATOM 772 N N . ARG B 1 20 ? -0.845 41.281 15.484 1 84.31 20 ARG B N 1
ATOM 773 C CA . ARG B 1 20 ? -1.812 40.188 15.578 1 84.31 20 ARG B CA 1
ATOM 774 C C . ARG B 1 20 ? -2.406 39.844 14.211 1 84.31 20 ARG B C 1
ATOM 776 O O . ARG B 1 20 ? -2.627 38.688 13.883 1 84.31 20 ARG B O 1
ATOM 783 N N . GLN B 1 21 ? -2.576 40.969 13.484 1 88.31 21 GLN B N 1
ATOM 784 C CA . GLN B 1 21 ? -3.1 40.781 12.133 1 88.31 21 GLN B CA 1
ATOM 785 C C . GLN B 1 21 ? -2.082 40.062 11.25 1 88.31 21 GLN B C 1
ATOM 787 O O . GLN B 1 21 ? -2.438 39.156 10.484 1 88.31 21 GLN B O 1
ATOM 792 N N . ASN B 1 22 ? -0.861 40.438 11.312 1 90.56 22 ASN B N 1
ATOM 793 C CA . ASN B 1 22 ? 0.196 39.75 10.555 1 90.56 22 ASN B CA 1
ATOM 794 C C . ASN B 1 22 ? 0.32 38.281 10.938 1 90.56 22 ASN B C 1
ATOM 796 O O . ASN B 1 22 ? 0.498 37.438 10.07 1 90.56 22 ASN B O 1
ATOM 800 N N . GLU B 1 23 ? 0.231 38.062 12.289 1 91.62 23 GLU B N 1
ATOM 801 C CA . GLU B 1 23 ? 0.312 36.688 12.758 1 91.62 23 GLU B CA 1
ATOM 802 C C . GLU B 1 23 ? -0.857 35.875 12.234 1 91.62 23 GLU B C 1
ATOM 804 O O . GLU B 1 23 ? -0.676 34.719 11.82 1 91.62 23 GLU B O 1
ATOM 809 N N . TYR B 1 24 ? -2.02 36.438 12.156 1 95.25 24 TYR B N 1
ATOM 810 C CA . TYR B 1 24 ? -3.213 35.781 11.641 1 95.25 24 TYR B CA 1
ATOM 811 C C . TYR B 1 24 ? -3.051 35.438 10.164 1 95.25 24 TYR B C 1
ATOM 813 O O . TYR B 1 24 ? -3.322 34.281 9.75 1 95.25 24 TYR B O 1
ATOM 821 N N . GLU B 1 25 ? -2.586 36.406 9.453 1 94.44 25 GLU B N 1
ATOM 822 C CA . GLU B 1 25 ? -2.393 36.188 8.016 1 94.44 25 GLU B CA 1
ATOM 823 C C . GLU B 1 25 ? -1.339 35.125 7.75 1 94.44 25 GLU B C 1
ATOM 825 O O . GLU B 1 25 ? -1.477 34.312 6.82 1 94.44 25 GLU B O 1
ATOM 830 N N . GLU B 1 26 ? -0.25 35.125 8.562 1 95.69 26 GLU B N 1
ATOM 831 C CA . GLU B 1 26 ? 0.781 34.094 8.422 1 95.69 26 GLU B CA 1
ATOM 832 C C . GLU B 1 26 ? 0.221 32.719 8.711 1 95.69 26 GLU B C 1
ATOM 834 O O . GLU B 1 26 ? 0.507 31.766 7.988 1 95.69 26 GLU B O 1
ATOM 839 N N . LEU B 1 27 ? -0.659 32.562 9.656 1 97.12 27 LEU B N 1
ATOM 840 C CA . LEU B 1 27 ? -1.282 31.281 9.992 1 97.12 27 LEU B CA 1
ATOM 841 C C . LEU B 1 27 ? -2.209 30.828 8.867 1 97.12 27 LEU B C 1
ATOM 843 O O . LEU B 1 27 ? -2.248 29.641 8.539 1 97.12 27 LEU B O 1
ATOM 847 N N . GLU B 1 28 ? -2.908 31.797 8.312 1 96.75 28 GLU B N 1
ATOM 848 C CA . GLU B 1 28 ? -3.793 31.453 7.203 1 96.75 28 GLU B CA 1
ATOM 849 C C . GLU B 1 28 ? -3.006 30.891 6.023 1 96.75 28 GLU B C 1
ATOM 851 O O . GLU B 1 28 ? -3.416 29.891 5.418 1 96.75 28 GLU B O 1
ATOM 856 N N . ARG B 1 29 ? -1.87 31.406 5.742 1 97.88 29 ARG B N 1
ATOM 857 C CA . ARG B 1 29 ? -1.034 30.906 4.648 1 97.88 29 ARG B CA 1
ATOM 858 C C . ARG B 1 29 ? -0.48 29.531 4.965 1 97.88 29 ARG B C 1
ATOM 860 O O . ARG B 1 29 ? -0.436 28.656 4.094 1 97.88 29 ARG B O 1
ATOM 867 N N . GLU B 1 30 ? -0.04 29.344 6.227 1 98.19 30 GLU B N 1
ATOM 868 C CA . GLU B 1 30 ? 0.49 28.047 6.633 1 98.19 30 GLU B CA 1
ATOM 869 C C . GLU B 1 30 ? -0.579 26.969 6.547 1 98.19 30 GLU B C 1
ATOM 871 O O . GLU B 1 30 ? -0.317 25.859 6.055 1 98.19 30 GLU B O 1
ATOM 876 N N . ILE B 1 31 ? -1.75 27.25 6.969 1 98.69 31 ILE B N 1
ATOM 877 C CA . ILE B 1 31 ? -2.861 26.297 6.926 1 98.69 31 ILE B CA 1
ATOM 878 C C . ILE B 1 31 ? -3.172 25.938 5.477 1 98.69 31 ILE B C 1
ATOM 880 O O . ILE B 1 31 ? -3.352 24.766 5.148 1 98.69 31 ILE B O 1
ATOM 884 N N . GLU B 1 32 ? -3.215 26.969 4.629 1 98.31 32 GLU B N 1
ATOM 885 C CA . GLU B 1 32 ? -3.492 26.688 3.221 1 98.31 32 GLU B CA 1
ATOM 886 C C . GLU B 1 32 ? -2.42 25.797 2.605 1 98.31 32 GLU B C 1
ATOM 888 O O . GLU B 1 32 ? -2.73 24.875 1.86 1 98.31 32 GLU B O 1
ATOM 893 N N . CYS B 1 33 ? -1.186 26.094 2.885 1 98.75 33 CYS B N 1
ATOM 894 C CA . CYS B 1 33 ? -0.089 25.281 2.371 1 98.75 33 CYS B CA 1
ATOM 895 C C . CYS B 1 33 ? -0.194 23.844 2.871 1 98.75 33 CYS B C 1
ATOM 897 O O . CYS B 1 33 ? -0.092 22.906 2.086 1 98.75 33 CYS B O 1
ATOM 899 N N . LEU B 1 34 ? -0.456 23.672 4.105 1 98.75 34 LEU B N 1
ATOM 900 C CA . LEU B 1 34 ? -0.542 22.344 4.699 1 98.75 34 LEU B CA 1
ATOM 901 C C . LEU B 1 34 ? -1.753 21.578 4.164 1 98.75 34 LEU B C 1
ATOM 903 O O . LEU B 1 34 ? -1.7 20.359 3.982 1 98.75 34 LEU B O 1
ATOM 907 N N . GLN B 1 35 ? -2.828 22.281 3.92 1 98.69 35 GLN B N 1
ATOM 908 C CA . GLN B 1 35 ? -4 21.641 3.334 1 98.69 35 GLN B CA 1
ATOM 909 C C . GLN B 1 35 ? -3.691 21.094 1.941 1 98.69 35 GLN B C 1
ATOM 911 O O . GLN B 1 35 ? -4.082 19.984 1.605 1 98.69 35 GLN B O 1
ATOM 916 N N . ARG B 1 36 ? -2.99 21.844 1.197 1 98.69 36 ARG B N 1
ATOM 917 C CA . ARG B 1 36 ? -2.605 21.391 -0.132 1 98.69 36 ARG B CA 1
ATOM 918 C C . ARG B 1 36 ? -1.672 20.188 -0.046 1 98.69 36 ARG B C 1
ATOM 920 O O . ARG B 1 36 ? -1.813 19.219 -0.808 1 98.69 36 ARG B O 1
ATOM 927 N N . GLU B 1 37 ? -0.799 20.281 0.866 1 98.69 37 GLU B N 1
ATOM 928 C CA . GLU B 1 37 ? 0.108 19.156 1.063 1 98.69 37 GLU B CA 1
ATOM 929 C C . GLU B 1 37 ? -0.649 17.906 1.509 1 98.69 37 GLU B C 1
ATOM 931 O O . GLU B 1 37 ? -0.377 16.797 1.028 1 98.69 37 GLU B O 1
ATOM 936 N N . ALA B 1 38 ? -1.558 18.047 2.344 1 98.5 38 ALA B N 1
ATOM 937 C CA . ALA B 1 38 ? -2.355 16.922 2.826 1 98.5 38 ALA B CA 1
ATOM 938 C C . ALA B 1 38 ? -3.164 16.297 1.692 1 98.5 38 ALA B C 1
ATOM 940 O O . ALA B 1 38 ? -3.293 15.07 1.613 1 98.5 38 ALA B O 1
ATOM 941 N N . GLU B 1 39 ? -3.711 17.188 0.896 1 98.44 39 GLU B N 1
ATOM 942 C CA . GLU B 1 39 ? -4.453 16.656 -0.249 1 98.44 39 GLU B CA 1
ATOM 943 C C . GLU B 1 39 ? -3.553 15.844 -1.168 1 98.44 39 GLU B C 1
ATOM 945 O O . GLU B 1 39 ? -3.965 14.805 -1.685 1 98.44 39 GLU B O 1
ATOM 950 N N . SER B 1 40 ? -2.379 16.328 -1.363 1 98.81 40 SER B N 1
ATOM 951 C CA . SER B 1 40 ? -1.409 15.602 -2.18 1 98.81 40 SER B CA 1
ATOM 952 C C . SER B 1 40 ? -1.051 14.266 -1.552 1 98.81 40 SER B C 1
ATOM 954 O O . SER B 1 40 ? -0.969 13.25 -2.248 1 98.81 40 SER B O 1
ATOM 956 N N . THR B 1 41 ? -0.855 14.258 -0.291 1 98.81 41 THR B N 1
ATOM 957 C CA . THR B 1 41 ? -0.538 13.023 0.419 1 98.81 41 THR B CA 1
ATOM 958 C C . THR B 1 41 ? -1.704 12.039 0.349 1 98.81 41 THR B C 1
ATOM 960 O O . THR B 1 41 ? -1.502 10.844 0.153 1 98.81 41 THR B O 1
ATOM 963 N N . LYS B 1 42 ? -2.838 12.523 0.457 1 98.75 42 LYS B N 1
ATOM 964 C CA . LYS B 1 42 ? -4.031 11.695 0.357 1 98.75 42 LYS B CA 1
ATOM 965 C C . LYS B 1 42 ? -4.148 11.062 -1.027 1 98.75 42 LYS B C 1
ATOM 967 O O . LYS B 1 42 ? -4.508 9.891 -1.151 1 98.75 42 LYS B O 1
ATOM 972 N N . ALA B 1 43 ? -3.926 11.82 -2.023 1 98.56 43 ALA B N 1
ATOM 973 C CA . ALA B 1 43 ? -3.949 11.297 -3.385 1 98.56 43 ALA B CA 1
ATOM 974 C C . ALA B 1 43 ? -2.928 10.172 -3.557 1 98.56 43 ALA B C 1
ATOM 976 O O . ALA B 1 43 ? -3.225 9.141 -4.164 1 98.56 43 ALA B O 1
ATOM 977 N N . LYS B 1 44 ? -1.725 10.406 -3.055 1 98.69 44 LYS B N 1
ATOM 978 C CA . LYS B 1 44 ? -0.697 9.367 -3.092 1 98.69 44 LYS B CA 1
ATOM 979 C C . LYS B 1 44 ? -1.159 8.109 -2.365 1 98.69 44 LYS B C 1
ATOM 981 O O . LYS B 1 44 ? -0.914 6.992 -2.828 1 98.69 44 LYS B O 1
ATOM 986 N N . PHE B 1 45 ? -1.767 8.242 -1.227 1 98.81 45 PHE B N 1
ATOM 987 C CA . PHE B 1 45 ? -2.299 7.129 -0.454 1 98.81 45 PHE B CA 1
ATOM 988 C C . PHE B 1 45 ? -3.289 6.32 -1.282 1 98.81 45 PHE B C 1
ATOM 990 O O . PHE B 1 45 ? -3.188 5.094 -1.356 1 98.81 45 PHE B O 1
ATOM 997 N N . ASN B 1 46 ? -4.145 7.035 -1.793 1 98.69 46 ASN B N 1
ATOM 998 C CA . ASN B 1 46 ? -5.16 6.367 -2.605 1 98.69 46 ASN B CA 1
ATOM 999 C C . ASN B 1 46 ? -4.535 5.602 -3.766 1 98.69 46 ASN B C 1
ATOM 1001 O O . ASN B 1 46 ? -4.949 4.48 -4.07 1 98.69 46 ASN B O 1
ATOM 1005 N N . ASP B 1 47 ? -3.582 6.188 -4.414 1 98.62 47 ASP B N 1
ATOM 1006 C CA . ASP B 1 47 ? -2.879 5.516 -5.504 1 98.62 47 ASP B CA 1
ATOM 1007 C C . ASP B 1 47 ? -2.176 4.254 -5.008 1 98.62 47 ASP B C 1
ATOM 1009 O O . ASP B 1 47 ? -2.26 3.201 -5.645 1 98.62 47 ASP B O 1
ATOM 1013 N N . GLN B 1 48 ? -1.612 4.371 -3.867 1 98.25 48 GLN B N 1
ATOM 1014 C CA . GLN B 1 48 ? -0.893 3.234 -3.307 1 98.25 48 GLN B CA 1
ATOM 1015 C C . GLN B 1 48 ? -1.855 2.121 -2.902 1 98.25 48 GLN B C 1
ATOM 1017 O O . GLN B 1 48 ? -1.553 0.938 -3.076 1 98.25 48 GLN B O 1
ATOM 1022 N N . GLU B 1 49 ? -2.947 2.535 -2.404 1 98 49 GLU B N 1
ATOM 1023 C CA . GLU B 1 49 ? -3.967 1.549 -2.057 1 98 49 GLU B CA 1
ATOM 1024 C C . GLU B 1 49 ? -4.453 0.8 -3.293 1 98 49 GLU B C 1
ATOM 1026 O O . GLU B 1 49 ? -4.617 -0.422 -3.262 1 98 49 GLU B O 1
ATOM 1031 N N . SER B 1 50 ? -4.68 1.497 -4.32 1 98.31 50 SER B N 1
ATOM 1032 C CA . SER B 1 50 ? -5.102 0.885 -5.578 1 98.31 50 SER B CA 1
ATOM 1033 C C . SER B 1 50 ? -4.047 -0.09 -6.098 1 98.31 50 SER B C 1
ATOM 1035 O O . SER B 1 50 ? -4.383 -1.185 -6.555 1 98.31 50 SER B O 1
ATOM 1037 N N . GLN B 1 51 ? -2.807 0.346 -5.977 1 98.25 51 GLN B N 1
ATOM 1038 C CA . GLN B 1 51 ? -1.721 -0.521 -6.422 1 98.25 51 GLN B CA 1
ATOM 1039 C C . GLN B 1 51 ? -1.64 -1.783 -5.57 1 98.25 51 GLN B C 1
ATOM 1041 O O . GLN B 1 51 ? -1.425 -2.879 -6.09 1 98.25 51 GLN B O 1
ATOM 1046 N N . LEU B 1 52 ? -1.791 -1.64 -4.301 1 98.69 52 LEU B N 1
ATOM 1047 C CA . LEU B 1 52 ? -1.781 -2.777 -3.391 1 98.69 52 LEU B CA 1
ATOM 1048 C C . LEU B 1 52 ? -2.885 -3.77 -3.746 1 98.69 52 LEU B C 1
ATOM 1050 O O . LEU B 1 52 ? -2.672 -4.984 -3.701 1 98.69 52 LEU B O 1
ATOM 1054 N N . HIS B 1 53 ? -4.023 -3.299 -4.133 1 98.69 53 HIS B N 1
ATOM 1055 C CA . HIS B 1 53 ? -5.121 -4.164 -4.551 1 98.69 53 HIS B CA 1
ATOM 1056 C C . HIS B 1 53 ? -4.758 -4.945 -5.809 1 98.69 53 HIS B C 1
ATOM 1058 O O . HIS B 1 53 ? -5.109 -6.121 -5.938 1 98.69 53 HIS B O 1
ATOM 1064 N N . ILE B 1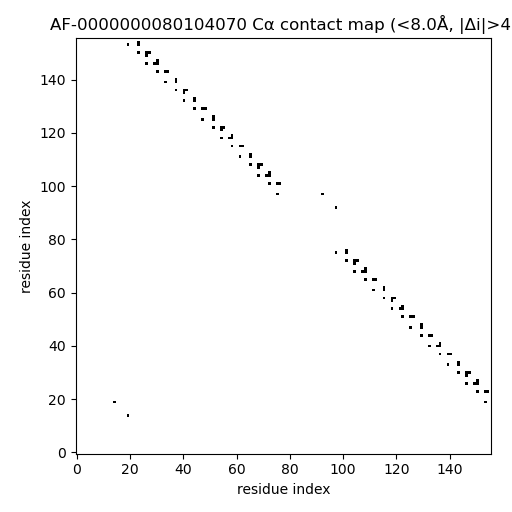 54 ? -4.082 -4.34 -6.762 1 98.69 54 ILE B N 1
ATOM 1065 C CA . ILE B 1 54 ? -3.648 -5.023 -7.977 1 98.69 54 ILE B CA 1
ATOM 1066 C C . ILE B 1 54 ? -2.699 -6.164 -7.617 1 98.69 54 ILE B C 1
ATOM 1068 O O . ILE B 1 54 ? -2.852 -7.281 -8.109 1 98.69 54 ILE B O 1
ATOM 1072 N N . ILE B 1 55 ? -1.812 -5.875 -6.688 1 98.75 55 ILE B N 1
ATOM 1073 C CA . ILE B 1 55 ? -0.838 -6.887 -6.293 1 98.75 55 ILE B CA 1
ATOM 1074 C C . ILE B 1 55 ? -1.545 -8.023 -5.562 1 98.75 55 ILE B C 1
ATOM 1076 O O . ILE B 1 55 ? -1.226 -9.195 -5.77 1 98.75 55 ILE B O 1
ATOM 1080 N N . GLN B 1 56 ? -2.479 -7.688 -4.762 1 98.38 56 GLN B N 1
ATOM 1081 C CA . GLN B 1 56 ? -3.264 -8.703 -4.07 1 98.38 56 GLN B CA 1
ATOM 1082 C C . GLN B 1 56 ? -3.992 -9.609 -5.066 1 98.38 56 GLN B C 1
ATOM 1084 O O . GLN B 1 56 ? -4.051 -10.82 -4.879 1 98.38 56 GLN B O 1
ATOM 1089 N N . THR B 1 57 ? -4.566 -9.055 -6.09 1 98.75 57 THR B N 1
ATOM 1090 C CA . THR B 1 57 ? -5.242 -9.82 -7.125 1 98.75 57 THR B CA 1
ATOM 1091 C C . THR B 1 57 ? -4.262 -10.75 -7.836 1 98.75 57 THR B C 1
ATOM 1093 O O . THR B 1 57 ? -4.578 -11.914 -8.102 1 98.75 57 THR B O 1
ATOM 1096 N N . GLU B 1 58 ? -3.1 -10.227 -8.141 1 98.69 58 GLU B N 1
ATOM 1097 C CA . GLU B 1 58 ? -2.053 -11.039 -8.758 1 98.69 58 GLU B CA 1
ATOM 1098 C C . GLU B 1 58 ? -1.675 -12.219 -7.863 1 98.69 58 GLU B C 1
ATOM 1100 O O . GLU B 1 58 ? -1.584 -13.359 -8.336 1 98.69 58 GLU B O 1
ATOM 1105 N N . MET B 1 59 ? -1.478 -11.984 -6.566 1 98.62 59 MET B N 1
ATOM 1106 C CA . MET B 1 59 ? -1.133 -13.039 -5.613 1 98.62 59 MET B CA 1
ATOM 1107 C C . MET B 1 59 ? -2.205 -14.117 -5.59 1 98.62 59 MET B C 1
ATOM 1109 O O . MET B 1 59 ? -1.891 -15.312 -5.559 1 98.62 59 MET B O 1
ATOM 1113 N N . ASN B 1 60 ? -3.438 -13.656 -5.594 1 98.69 60 ASN B N 1
ATOM 1114 C CA . ASN B 1 60 ? -4.539 -14.617 -5.602 1 98.69 60 ASN B CA 1
ATOM 1115 C C . ASN B 1 60 ? -4.547 -15.453 -6.879 1 98.69 60 ASN B C 1
ATOM 1117 O O . ASN B 1 60 ? -4.785 -16.656 -6.832 1 98.69 60 ASN B O 1
ATOM 1121 N N . THR B 1 61 ? -4.293 -14.781 -8.016 1 98.88 61 THR B N 1
ATOM 1122 C CA . THR B 1 61 ? -4.219 -15.484 -9.289 1 98.88 61 THR B CA 1
ATOM 1123 C C . THR B 1 61 ? -3.094 -16.516 -9.273 1 98.88 61 THR B C 1
ATOM 1125 O O . THR B 1 61 ? -3.291 -17.656 -9.68 1 98.88 61 THR B O 1
ATOM 1128 N N . GLN B 1 62 ? -1.928 -16.156 -8.742 1 98.75 62 GLN B N 1
ATOM 1129 C CA . GLN B 1 62 ? -0.771 -17.047 -8.656 1 98.75 62 GLN B CA 1
ATOM 1130 C C . GLN B 1 62 ? -1.051 -18.219 -7.734 1 98.75 62 GLN B C 1
ATOM 1132 O O . GLN B 1 62 ? -0.684 -19.359 -8.047 1 98.75 62 GLN B O 1
ATOM 1137 N N . LYS B 1 63 ? -1.74 -17.938 -6.699 1 98.75 63 LYS B N 1
ATOM 1138 C CA . LYS B 1 63 ? -2.121 -19.016 -5.777 1 98.75 63 LYS B CA 1
ATOM 1139 C C . LYS B 1 63 ? -3.025 -20.031 -6.465 1 98.75 63 LYS B C 1
ATOM 1141 O O . LYS B 1 63 ? -2.82 -21.234 -6.332 1 98.75 63 LYS B O 1
ATOM 1146 N N . ASN B 1 64 ? -4.016 -19.578 -7.172 1 98.69 64 ASN B N 1
ATOM 1147 C CA . ASN B 1 64 ? -4.938 -20.453 -7.895 1 98.69 64 ASN B CA 1
ATOM 1148 C C . ASN B 1 64 ? -4.211 -21.266 -8.969 1 98.69 64 ASN B C 1
ATOM 1150 O O . ASN B 1 64 ? -4.473 -22.453 -9.125 1 98.69 64 ASN B O 1
ATOM 1154 N N . GLU B 1 65 ? -3.322 -20.609 -9.703 1 98.75 65 GLU B N 1
ATOM 1155 C CA . GLU B 1 65 ? -2.555 -21.297 -10.734 1 98.75 65 GLU B CA 1
ATOM 1156 C C . GLU B 1 65 ? -1.678 -22.391 -10.133 1 98.75 65 GLU B C 1
ATOM 1158 O O . GLU B 1 65 ? -1.617 -23.5 -10.656 1 98.75 65 GLU B O 1
ATOM 1163 N N . LEU B 1 66 ? -1.068 -22.078 -9 1 98.75 66 LEU B N 1
ATOM 1164 C CA . LEU B 1 66 ? -0.236 -23.062 -8.312 1 98.75 66 LEU B CA 1
ATOM 1165 C C . LEU B 1 66 ? -1.066 -24.25 -7.855 1 98.75 66 LEU B C 1
ATOM 1167 O O . LEU B 1 66 ? -0.637 -25.406 -7.996 1 98.75 66 LEU B O 1
ATOM 1171 N N . GLU B 1 67 ? -2.207 -24.031 -7.375 1 98.38 67 GLU B N 1
ATOM 1172 C CA . GLU B 1 67 ? -3.098 -25.094 -6.945 1 98.38 67 GLU B CA 1
ATOM 1173 C C . GLU B 1 67 ? -3.527 -25.969 -8.125 1 98.38 67 GLU B C 1
ATOM 1175 O O . GLU B 1 67 ? -3.561 -27.203 -8.016 1 98.38 67 GLU B O 1
ATOM 1180 N N . ASN B 1 68 ? -3.824 -25.328 -9.266 1 98.62 68 ASN B N 1
ATOM 1181 C CA . ASN B 1 68 ? -4.207 -26.062 -10.469 1 98.62 68 ASN B CA 1
ATOM 1182 C C . ASN B 1 68 ? -3.07 -26.938 -10.977 1 98.62 68 ASN B C 1
ATOM 1184 O O . ASN B 1 68 ? -3.285 -28.109 -11.289 1 98.62 68 ASN B O 1
ATOM 1188 N N . LEU B 1 69 ? -1.884 -26.406 -10.992 1 98.44 69 LEU B N 1
ATOM 1189 C CA . LEU B 1 69 ? -0.723 -27.156 -11.445 1 98.44 69 LEU B CA 1
ATOM 1190 C C . LEU B 1 69 ? -0.43 -28.312 -10.5 1 98.44 69 LEU B C 1
ATOM 1192 O O . LEU B 1 69 ? -0.094 -29.422 -10.945 1 98.44 69 LEU B O 1
ATOM 1196 N N . SER B 1 70 ? -0.543 -28.094 -9.25 1 97.81 70 SER B N 1
ATOM 1197 C CA . SER B 1 70 ? -0.336 -29.125 -8.25 1 97.81 70 SER B CA 1
ATOM 1198 C C . SER B 1 70 ? -1.351 -30.25 -8.406 1 97.81 70 SER B C 1
ATOM 1200 O O . SER B 1 70 ? -1.006 -31.438 -8.273 1 97.81 70 SER B O 1
ATOM 1202 N N . THR B 1 71 ? -2.588 -29.844 -8.727 1 98.12 71 THR B N 1
ATOM 1203 C CA . THR B 1 71 ? -3.631 -30.844 -8.961 1 98.12 71 THR B CA 1
ATOM 1204 C C . THR B 1 71 ? -3.322 -31.656 -10.211 1 98.12 71 THR B C 1
ATOM 1206 O O . THR B 1 71 ? -3.43 -32.906 -10.195 1 98.12 71 THR B O 1
ATOM 1209 N N . GLU B 1 72 ? -2.867 -31.078 -11.289 1 97.06 72 GLU B N 1
ATOM 1210 C CA . GLU B 1 72 ? -2.488 -31.766 -12.523 1 97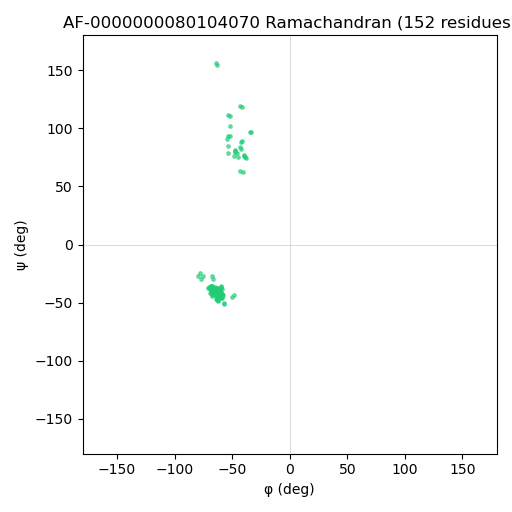.06 72 GLU B CA 1
ATOM 1211 C C . GLU B 1 72 ? -1.327 -32.719 -12.289 1 97.06 72 GLU B C 1
ATOM 1213 O O . GLU B 1 72 ? -1.346 -33.844 -12.773 1 97.06 72 GLU B O 1
ATOM 1218 N N . LYS B 1 73 ? -0.404 -32.219 -11.484 1 97.12 73 LYS B N 1
ATOM 1219 C CA . LYS B 1 73 ? 0.746 -33.062 -11.141 1 97.12 73 LYS B CA 1
ATOM 1220 C C . LYS B 1 73 ? 0.312 -34.312 -10.383 1 97.12 73 LYS B C 1
ATOM 1222 O O . LYS B 1 73 ? 0.763 -35.406 -10.688 1 97.12 73 LYS B O 1
ATOM 1227 N N . ASN B 1 74 ? -0.51 -34.156 -9.367 1 95.19 74 ASN B N 1
ATOM 1228 C CA . ASN B 1 74 ? -1.013 -35.281 -8.562 1 95.19 74 ASN B CA 1
ATOM 1229 C C . ASN B 1 74 ? -1.78 -36.281 -9.414 1 95.19 74 ASN B C 1
ATOM 1231 O O . ASN B 1 74 ? -1.677 -37.5 -9.195 1 95.19 74 ASN B O 1
ATOM 1235 N N . ASP B 1 75 ? -2.572 -35.812 -10.461 1 93.62 75 ASP B N 1
ATOM 1236 C CA . ASP B 1 75 ? -3.34 -36.688 -11.336 1 93.62 75 ASP B CA 1
ATOM 1237 C C . ASP B 1 75 ? -2.416 -37.562 -12.188 1 93.62 75 ASP B C 1
ATOM 1239 O O . ASP B 1 75 ? -2.74 -38.719 -12.484 1 93.62 75 ASP B O 1
ATOM 1243 N N . LEU B 1 76 ? -1.272 -37.031 -12.461 1 90.94 76 LEU B N 1
ATOM 1244 C CA . LEU B 1 76 ? -0.311 -37.781 -13.281 1 90.94 76 LEU B CA 1
ATOM 1245 C C . LEU B 1 76 ? 0.378 -38.875 -12.461 1 90.94 76 LEU B C 1
ATOM 1247 O O . LEU B 1 76 ? 0.857 -39.844 -13.016 1 90.94 76 LEU B O 1
ATOM 1251 N N . GLU B 1 77 ? 0.531 -38.656 -11.156 1 85 77 GLU B N 1
ATOM 1252 C CA . GLU B 1 77 ? 1.176 -39.594 -10.273 1 85 77 GLU B CA 1
ATOM 1253 C C . GLU B 1 77 ? 0.257 -40.781 -9.984 1 85 77 GLU B C 1
ATOM 1255 O O . GLU B 1 77 ? 0.727 -41.875 -9.656 1 85 77 GLU B O 1
ATOM 1260 N N . THR B 1 78 ? -1.104 -40.625 -10.047 1 80 78 THR B N 1
ATOM 1261 C CA . THR B 1 78 ? -2.049 -41.688 -9.727 1 80 78 THR B CA 1
ATOM 1262 C C . THR B 1 78 ? -2.441 -42.438 -10.984 1 80 78 THR B C 1
ATOM 1264 O O . THR B 1 78 ? -2.648 -43.656 -10.938 1 80 78 THR B O 1
#